Protein AF-A0AAD9BZQ6-F1 (afdb_monomer)

Nearest PDB structures (foldseek):
  7odm-assembly1_AAA-2  TM=7.009E-01  e=3.674E-05  Alopecurus myosuroides
  6tk8-assembly1_AAA-2  TM=7.086E-01  e=5.403E-05  Alopecurus myosuroides
  4zba-assembly2_C  TM=7.241E-01  e=4.895E-04  Phanerodontia chrysosporium
  3n5o-assembly1_A  TM=6.661E-01  e=2.027E-04  Coccidioides immitis
  1axd-assembly1_B  TM=6.168E-01  e=1.305E-04  Zea mays

Secondary structure (DSSP, 8-state):
------EEEEE-TTSHHHHHHHHHHHHHT--EEEEE--GGGTGGGSHHHHHH-TT--SSB-SS----------HHHHHHHHHHHHHHHHHIIIIIITTSSSSSSSS--HHHHHHHHHHHGGGGGT--SSTT-HHHHHHHHHHHHHHTTHHHHHHHHHHHHHHHHHTT-

Sequence (168 aa):
MAARQALQVHLDLLSQPCRALHILLACTRLPHTVRHVALRRGEHRTPEFTEINPMQKVPVMVLLPAQTGSPVEEQHLMGALSQLQETLDQLESMFLRRQPFLCGDDITVADLLAVCELMQPEGGGRDVLQDRPLLQRWKSRVRAAVGDAFDQAHAVLYALRDRRRAKL

Structure (mmCIF, N/CA/C/O backbone):
data_AF-A0AAD9BZQ6-F1
#
_entry.id   AF-A0AAD9BZQ6-F1
#
loop_
_atom_site.group_PDB
_atom_si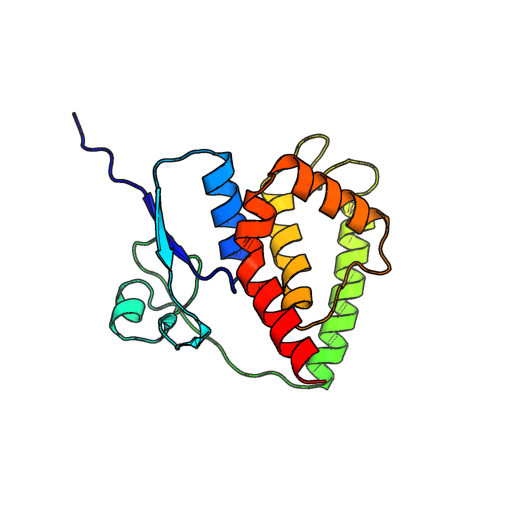te.id
_atom_site.type_symbol
_atom_site.label_atom_id
_atom_site.label_alt_id
_atom_site.label_comp_id
_atom_site.label_asym_id
_atom_site.label_entity_id
_atom_site.label_seq_id
_atom_site.pdbx_PDB_ins_code
_atom_site.Cartn_x
_atom_site.Cartn_y
_atom_site.Cartn_z
_atom_site.occupancy
_atom_site.B_iso_or_equiv
_atom_site.auth_seq_id
_atom_site.auth_comp_id
_atom_site.auth_asym_id
_atom_site.auth_atom_id
_atom_site.pdbx_PDB_model_num
ATOM 1 N N . MET A 1 1 ? -20.411 12.154 -31.536 1.00 33.56 1 MET A N 1
ATOM 2 C CA . MET A 1 1 ? -20.103 11.721 -30.153 1.00 33.56 1 MET A CA 1
ATOM 3 C C . MET A 1 1 ? -18.611 11.451 -30.071 1.00 33.56 1 MET A C 1
ATOM 5 O O . MET A 1 1 ? -18.096 10.851 -31.005 1.00 33.56 1 MET A O 1
ATOM 9 N N . ALA A 1 2 ? -17.917 11.901 -29.023 1.00 37.25 2 ALA A N 1
ATOM 10 C CA . ALA A 1 2 ? -16.506 11.556 -28.836 1.00 37.25 2 ALA A CA 1
ATOM 11 C C . ALA A 1 2 ? -16.373 10.088 -28.398 1.00 37.25 2 ALA A C 1
ATOM 13 O O . ALA A 1 2 ? -17.170 9.614 -27.585 1.00 37.25 2 ALA A O 1
ATOM 14 N N . ALA A 1 3 ? -15.377 9.372 -28.921 1.00 38.09 3 ALA A N 1
ATOM 15 C CA . ALA A 1 3 ? -15.060 8.034 -28.438 1.00 38.09 3 ALA A CA 1
ATOM 16 C C . ALA A 1 3 ? -14.536 8.127 -26.996 1.00 38.09 3 ALA A C 1
ATOM 18 O O . ALA A 1 3 ? -13.602 8.882 -26.723 1.00 38.09 3 ALA A O 1
ATOM 19 N N . ARG A 1 4 ? -15.122 7.357 -26.070 1.00 42.97 4 ARG A N 1
ATOM 20 C CA . ARG A 1 4 ? -14.578 7.204 -24.713 1.00 42.97 4 ARG A CA 1
ATOM 21 C C . ARG A 1 4 ? -13.241 6.469 -24.807 1.00 42.97 4 ARG A C 1
ATOM 23 O O . ARG A 1 4 ? -13.224 5.247 -24.930 1.00 42.97 4 ARG A O 1
ATOM 30 N N . GLN A 1 5 ? -12.137 7.209 -24.749 1.00 45.25 5 GLN A N 1
ATOM 31 C CA . GLN A 1 5 ? -10.814 6.625 -24.542 1.00 45.25 5 GLN A CA 1
ATOM 32 C C . GLN A 1 5 ? -10.817 5.894 -23.193 1.00 45.25 5 GLN A C 1
ATOM 34 O O . GLN A 1 5 ? -11.145 6.486 -22.164 1.00 45.25 5 GLN A O 1
ATOM 39 N N . ALA A 1 6 ? -10.509 4.597 -23.205 1.00 53.88 6 ALA A N 1
ATOM 40 C CA . ALA A 1 6 ? -10.381 3.812 -21.983 1.00 53.88 6 ALA A CA 1
ATOM 41 C C . ALA A 1 6 ? -9.102 4.221 -21.241 1.00 53.88 6 ALA A C 1
ATOM 43 O O . ALA A 1 6 ? -8.051 4.399 -21.858 1.00 53.88 6 ALA A O 1
ATOM 44 N N . LEU A 1 7 ? -9.180 4.354 -19.916 1.00 57.50 7 LEU A N 1
ATOM 45 C CA . LEU A 1 7 ? -8.041 4.771 -19.103 1.00 57.50 7 LEU A CA 1
ATOM 46 C C . LEU A 1 7 ? -6.970 3.670 -19.081 1.00 57.50 7 LEU A C 1
ATOM 48 O O . LEU A 1 7 ? -7.213 2.604 -18.522 1.00 57.50 7 LEU A O 1
ATOM 52 N N . GLN A 1 8 ? -5.783 3.902 -19.646 1.00 62.84 8 GLN A N 1
ATOM 53 C CA . GLN A 1 8 ? -4.679 2.941 -19.544 1.00 62.84 8 GLN A CA 1
ATOM 54 C C . GLN A 1 8 ? -3.804 3.230 -18.318 1.00 62.84 8 GLN A C 1
ATOM 56 O O . GLN A 1 8 ? -3.353 4.356 -18.114 1.00 62.84 8 GLN A O 1
ATOM 61 N N . VAL A 1 9 ? -3.526 2.195 -17.521 1.00 69.44 9 VAL A N 1
ATOM 62 C CA . VAL A 1 9 ? -2.736 2.298 -16.286 1.00 69.44 9 VAL A CA 1
ATOM 63 C C . VAL A 1 9 ? -1.575 1.312 -16.331 1.00 69.44 9 VAL A C 1
ATOM 65 O O . VAL A 1 9 ? -1.787 0.107 -16.480 1.00 69.44 9 VAL A O 1
ATOM 68 N N . HIS A 1 10 ? -0.350 1.821 -16.193 1.00 74.00 10 HIS A N 1
ATOM 69 C CA . HIS A 1 10 ? 0.864 1.007 -16.160 1.00 74.00 10 HIS A CA 1
ATOM 70 C C . HIS A 1 10 ? 1.280 0.755 -14.705 1.00 74.00 10 HIS A C 1
ATOM 72 O O . HIS A 1 10 ? 1.519 1.708 -13.955 1.00 74.00 10 HIS A O 1
ATOM 78 N N . LEU A 1 11 ? 1.343 -0.516 -14.291 1.00 75.50 11 LEU A N 1
ATOM 79 C CA . LEU A 1 11 ? 1.556 -0.884 -12.886 1.00 75.50 11 LEU A CA 1
ATOM 80 C C . LEU A 1 11 ? 2.366 -2.175 -12.677 1.00 75.50 11 LEU A C 1
ATOM 82 O O . LEU A 1 11 ? 2.384 -3.070 -13.519 1.00 75.50 11 LEU A O 1
ATOM 86 N N . ASP A 1 12 ? 2.973 -2.296 -11.497 1.00 79.31 12 ASP A N 1
ATOM 87 C CA . ASP A 1 12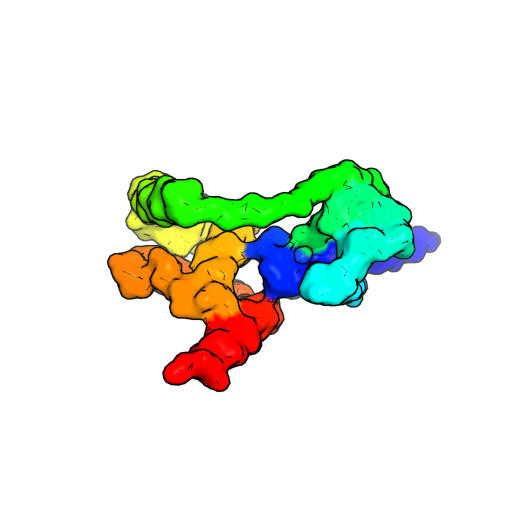 ? 3.446 -3.560 -10.922 1.00 79.31 12 ASP A CA 1
ATOM 88 C C . ASP A 1 12 ? 2.832 -3.695 -9.529 1.00 79.31 12 ASP A C 1
ATOM 90 O O . ASP A 1 12 ? 3.000 -2.804 -8.700 1.00 79.31 12 ASP A O 1
ATOM 94 N N . LEU A 1 13 ? 2.162 -4.808 -9.231 1.00 79.50 13 LEU A N 1
ATOM 95 C CA . LEU A 1 13 ? 1.601 -5.054 -7.898 1.00 79.50 13 LEU A CA 1
ATOM 96 C C . LEU A 1 13 ? 2.687 -5.229 -6.813 1.00 79.50 13 LEU A C 1
ATOM 98 O O . LEU A 1 13 ? 2.372 -5.242 -5.624 1.00 79.50 13 LEU A O 1
ATOM 102 N N . LEU A 1 14 ? 3.971 -5.291 -7.187 1.00 71.81 14 LEU A N 1
ATOM 103 C CA . LEU A 1 14 ? 5.102 -5.112 -6.273 1.00 71.81 14 LEU A CA 1
ATOM 104 C C . LEU A 1 14 ? 5.200 -3.688 -5.690 1.00 71.81 14 LEU A C 1
ATOM 106 O O . LEU A 1 14 ? 5.726 -3.536 -4.591 1.00 71.81 14 LEU A O 1
ATOM 110 N N . SER A 1 15 ? 4.715 -2.659 -6.389 1.00 69.94 15 SER A N 1
ATOM 111 C CA . SER A 1 15 ? 4.717 -1.266 -5.918 1.00 69.94 15 SER A CA 1
ATOM 112 C C . SER A 1 15 ? 3.479 -0.968 -5.067 1.00 69.94 15 SER A C 1
ATOM 114 O O . SER A 1 15 ? 2.354 -1.326 -5.416 1.00 69.94 15 SER A O 1
ATOM 116 N N . GLN A 1 16 ? 3.681 -0.293 -3.938 1.00 77.88 16 GLN A N 1
ATOM 117 C CA . GLN A 1 16 ? 2.624 0.031 -2.978 1.00 77.88 16 GLN A CA 1
ATOM 118 C C . GLN A 1 16 ? 1.536 0.950 -3.569 1.00 77.88 16 GLN A C 1
ATOM 120 O O . GLN A 1 16 ? 0.373 0.532 -3.592 1.00 77.88 16 GLN A O 1
ATOM 125 N N . PRO A 1 17 ? 1.857 2.124 -4.157 1.00 73.81 17 PRO A N 1
ATOM 126 C CA . PRO A 1 17 ? 0.849 2.953 -4.816 1.00 73.81 17 PRO A CA 1
ATOM 127 C C . PRO A 1 17 ? 0.169 2.268 -6.017 1.00 73.81 17 PRO A C 1
ATOM 129 O O . PRO A 1 17 ? -0.966 2.618 -6.340 1.00 73.81 17 PRO A O 1
ATOM 132 N N . CYS A 1 18 ? 0.783 1.256 -6.653 1.00 78.25 18 CYS A N 1
ATOM 133 C CA . CYS A 1 18 ? 0.103 0.475 -7.699 1.00 78.2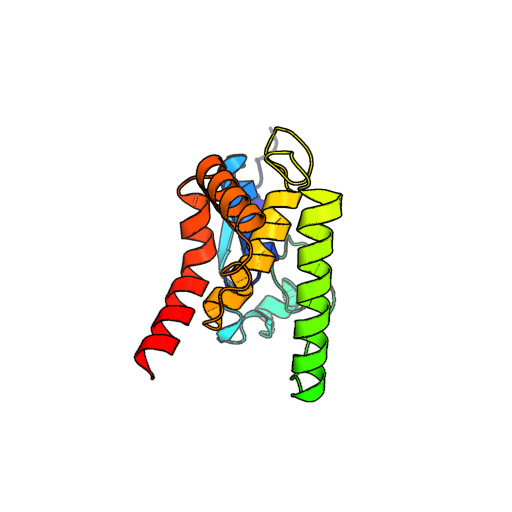5 18 CYS A CA 1
ATOM 134 C C . CYS A 1 18 ? -1.086 -0.306 -7.148 1.00 78.25 18 CYS A C 1
ATOM 136 O O . CYS A 1 18 ? -2.134 -0.352 -7.790 1.00 78.25 18 CYS A O 1
ATOM 138 N N . ARG A 1 19 ? -0.929 -0.919 -5.970 1.00 82.50 19 ARG A N 1
ATOM 139 C CA . ARG A 1 19 ? -1.997 -1.684 -5.321 1.00 82.50 19 ARG A CA 1
ATOM 140 C C . ARG A 1 19 ? -3.133 -0.773 -4.870 1.00 82.50 19 ARG A C 1
ATOM 142 O O . ARG A 1 19 ? -4.286 -1.083 -5.151 1.00 82.50 19 ARG A O 1
ATOM 149 N N . ALA A 1 20 ? -2.811 0.382 -4.286 1.00 79.25 20 ALA A N 1
ATOM 150 C CA . ALA A 1 20 ? -3.812 1.367 -3.875 1.00 79.25 20 ALA A CA 1
ATOM 151 C C . ALA A 1 20 ? -4.645 1.863 -5.071 1.00 79.25 20 ALA A C 1
ATOM 153 O O . ALA A 1 20 ? -5.874 1.887 -5.005 1.00 79.25 20 ALA A O 1
ATOM 154 N N . LEU A 1 21 ? -3.986 2.178 -6.195 1.00 77.19 21 LEU A N 1
ATOM 155 C CA . LEU A 1 21 ? -4.656 2.580 -7.433 1.00 77.19 21 LEU A CA 1
ATOM 156 C C . LEU A 1 21 ? -5.478 1.436 -8.053 1.00 77.19 21 LEU A C 1
ATOM 158 O O . LEU A 1 21 ? -6.592 1.672 -8.513 1.00 77.19 21 LEU A O 1
ATOM 162 N N . HIS A 1 22 ? -4.973 0.200 -8.042 1.00 81.75 22 HIS A N 1
ATOM 163 C CA . HIS A 1 22 ? -5.695 -0.961 -8.569 1.00 81.75 22 HIS A CA 1
ATOM 164 C C . HIS A 1 22 ? -6.984 -1.249 -7.780 1.00 81.75 22 HIS A C 1
ATOM 166 O O . HIS A 1 22 ? -8.039 -1.426 -8.389 1.00 81.75 22 HIS A O 1
ATOM 172 N N . ILE A 1 23 ? -6.927 -1.204 -6.443 1.00 78.25 23 ILE A N 1
ATOM 173 C CA . ILE A 1 23 ? -8.110 -1.350 -5.579 1.00 78.25 23 ILE A CA 1
ATOM 174 C C . ILE A 1 23 ? -9.105 -0.207 -5.835 1.00 78.25 23 ILE A C 1
ATOM 176 O O . ILE A 1 23 ? -10.293 -0.461 -6.028 1.00 78.25 23 ILE A O 1
ATOM 180 N N . LEU A 1 24 ? -8.634 1.044 -5.914 1.00 76.75 24 LEU A N 1
ATOM 181 C CA . LEU A 1 24 ? -9.489 2.203 -6.199 1.00 76.75 24 LEU A CA 1
ATOM 182 C C . LEU A 1 24 ? -10.227 2.064 -7.544 1.00 76.75 24 LEU A C 1
ATOM 184 O O . LEU A 1 24 ? -11.426 2.332 -7.623 1.00 76.75 24 LEU A O 1
ATOM 188 N N . LEU A 1 25 ? -9.537 1.617 -8.596 1.00 75.94 25 LEU A N 1
ATOM 189 C CA . LEU A 1 25 ? -10.119 1.417 -9.928 1.00 75.94 25 LEU A CA 1
ATOM 190 C C . LEU A 1 25 ? -11.116 0.247 -9.971 1.00 75.94 25 LEU A C 1
ATOM 192 O O . LEU A 1 25 ? -12.135 0.346 -10.657 1.00 75.94 25 LEU A O 1
ATOM 196 N N . ALA A 1 26 ? -10.869 -0.824 -9.210 1.00 80.31 26 ALA A N 1
ATOM 197 C CA . ALA A 1 26 ? -11.814 -1.928 -9.051 1.00 80.31 26 ALA A CA 1
ATOM 198 C C . ALA A 1 26 ? -13.102 -1.472 -8.339 1.00 80.31 26 ALA A C 1
ATOM 200 O O . ALA A 1 26 ? -14.202 -1.681 -8.855 1.00 80.31 26 ALA A O 1
ATOM 201 N N . CYS A 1 27 ? -12.977 -0.776 -7.202 1.00 76.19 27 CYS A N 1
ATOM 202 C CA . CYS A 1 27 ? -14.120 -0.285 -6.427 1.00 76.19 27 CYS A CA 1
ATOM 203 C C . CYS A 1 27 ? -14.953 0.762 -7.189 1.00 76.19 27 CYS A C 1
ATOM 205 O O . CYS A 1 27 ? -16.182 0.723 -7.146 1.00 76.19 27 CYS A O 1
ATOM 207 N N . THR A 1 28 ? -14.305 1.675 -7.921 1.00 67.50 28 THR A N 1
ATOM 208 C CA . THR A 1 28 ? -14.989 2.742 -8.683 1.00 67.50 28 THR A CA 1
ATOM 209 C C . THR A 1 28 ? -15.592 2.280 -10.015 1.00 67.50 28 THR A C 1
ATOM 211 O O . THR A 1 28 ? -16.352 3.033 -10.623 1.00 67.50 28 THR A O 1
ATOM 214 N N . ARG A 1 29 ? -15.289 1.054 -10.474 1.00 67.00 29 ARG A N 1
ATOM 215 C CA . ARG A 1 29 ? -15.794 0.454 -11.730 1.00 67.00 29 ARG A CA 1
ATOM 216 C C . ARG A 1 29 ? -15.540 1.306 -12.986 1.00 67.00 29 ARG A C 1
ATOM 218 O O . ARG A 1 29 ? -16.263 1.191 -13.978 1.00 67.00 29 ARG A O 1
ATOM 225 N N . LEU A 1 30 ? -14.519 2.164 -12.961 1.00 61.97 30 LEU A N 1
ATOM 226 C CA . LEU A 1 30 ? -14.150 3.008 -14.098 1.00 61.97 30 LEU A CA 1
ATOM 227 C C . LEU A 1 30 ? -13.648 2.136 -15.267 1.00 61.97 30 LEU A C 1
ATOM 229 O O . LEU A 1 30 ? -12.810 1.262 -15.033 1.00 61.97 30 LEU A O 1
ATOM 233 N N . PRO A 1 31 ? -14.091 2.357 -16.522 1.00 58.56 31 PRO A N 1
ATOM 234 C CA . PRO A 1 31 ? -13.571 1.627 -17.680 1.00 58.56 31 PRO A CA 1
ATOM 235 C C . PRO A 1 31 ? -12.077 1.906 -17.908 1.00 58.56 31 PRO A C 1
ATOM 237 O O . PRO A 1 31 ? -11.691 2.976 -18.388 1.00 58.56 31 PRO A O 1
ATOM 240 N N . HIS A 1 32 ? -11.233 0.935 -17.560 1.00 66.38 32 HIS A N 1
ATOM 241 C CA . HIS A 1 32 ? -9.779 1.051 -17.602 1.00 66.38 32 HIS A CA 1
ATOM 242 C C . HIS A 1 32 ? -9.118 -0.229 -18.136 1.00 66.38 32 HIS A C 1
ATOM 244 O O . HIS A 1 32 ? -9.708 -1.306 -18.123 1.00 66.38 32 HIS A O 1
ATOM 250 N N . THR A 1 33 ? -7.885 -0.103 -18.624 1.00 69.00 33 THR A N 1
ATOM 251 C CA . THR A 1 33 ? -7.042 -1.203 -19.110 1.00 69.00 33 THR A CA 1
ATOM 252 C C . THR A 1 33 ? -5.733 -1.215 -18.330 1.00 69.00 33 THR A C 1
ATOM 254 O O . THR A 1 33 ? -4.979 -0.240 -18.350 1.00 69.00 33 THR A O 1
ATOM 257 N N . VAL A 1 34 ? -5.443 -2.323 -17.652 1.00 73.31 34 VAL A N 1
ATOM 258 C CA . VAL A 1 34 ? -4.188 -2.511 -16.914 1.00 73.31 34 VAL A CA 1
ATOM 259 C C . VAL A 1 34 ? -3.107 -3.048 -17.854 1.00 73.31 34 VAL A C 1
ATOM 261 O O . VAL A 1 34 ? -3.312 -4.059 -18.523 1.00 73.31 34 VAL A O 1
ATOM 264 N N . ARG A 1 35 ? -1.933 -2.409 -17.872 1.00 76.69 35 ARG A N 1
ATOM 265 C CA . ARG A 1 35 ? -0.710 -2.960 -18.473 1.00 76.69 35 ARG A CA 1
ATOM 266 C C . ARG A 1 35 ? 0.311 -3.224 -17.372 1.00 76.69 35 ARG A C 1
ATOM 268 O O . ARG A 1 35 ? 0.779 -2.300 -16.709 1.00 76.69 35 ARG A O 1
ATOM 275 N N . HIS A 1 36 ? 0.652 -4.493 -17.179 1.00 80.00 36 HIS A N 1
ATOM 276 C CA . HIS A 1 36 ? 1.682 -4.880 -16.221 1.00 80.00 36 HIS A CA 1
ATOM 277 C C . HIS A 1 36 ? 3.081 -4.521 -16.735 1.00 80.00 36 HIS A C 1
ATOM 279 O O . HIS A 1 36 ? 3.353 -4.646 -17.929 1.00 80.00 36 HIS A O 1
ATOM 285 N N . VAL A 1 37 ? 3.947 -4.077 -15.823 1.00 71.88 37 VAL A N 1
ATOM 286 C CA . VAL A 1 37 ? 5.337 -3.675 -16.088 1.00 71.88 37 VAL A CA 1
ATOM 287 C C . VAL A 1 37 ? 6.213 -4.294 -15.005 1.00 71.88 37 VAL A C 1
ATOM 289 O O . VAL A 1 37 ? 6.269 -3.780 -13.894 1.00 71.88 37 VAL A O 1
ATOM 292 N N . ALA A 1 38 ? 6.870 -5.419 -15.275 1.00 80.69 38 ALA A N 1
ATOM 293 C CA . ALA A 1 38 ? 7.570 -6.176 -14.241 1.00 80.69 38 ALA A CA 1
ATOM 294 C C . ALA A 1 38 ? 8.848 -5.454 -13.778 1.00 80.69 38 ALA A C 1
ATOM 296 O O . ALA A 1 38 ? 9.918 -5.569 -14.390 1.00 80.69 38 ALA A O 1
ATOM 297 N N . LEU A 1 39 ? 8.774 -4.778 -12.626 1.00 71.50 39 LEU A N 1
ATOM 298 C CA . LEU A 1 39 ? 9.902 -4.096 -11.988 1.00 71.50 39 LEU A CA 1
ATOM 299 C C . LEU A 1 39 ? 11.097 -5.041 -11.826 1.00 71.50 39 LEU A C 1
ATOM 301 O O . LEU A 1 39 ? 12.233 -4.676 -12.116 1.00 71.50 39 LEU A O 1
ATOM 305 N N . ARG A 1 40 ? 10.823 -6.294 -11.445 1.00 73.00 40 ARG A N 1
ATOM 306 C CA . ARG A 1 40 ? 11.826 -7.353 -11.238 1.00 73.00 40 ARG A CA 1
ATOM 307 C C . ARG A 1 40 ? 12.602 -7.759 -12.489 1.00 73.00 40 ARG A C 1
ATOM 309 O O . ARG A 1 40 ? 13.707 -8.265 -12.341 1.00 73.00 40 ARG A O 1
ATOM 316 N N . ARG A 1 41 ? 12.046 -7.561 -13.689 1.00 74.69 41 ARG A N 1
ATOM 317 C CA . ARG A 1 41 ? 12.741 -7.817 -14.965 1.00 74.69 41 ARG A CA 1
ATOM 318 C C . ARG A 1 41 ? 13.454 -6.576 -15.505 1.00 74.69 41 ARG A C 1
ATOM 320 O O . ARG A 1 41 ? 13.994 -6.618 -16.600 1.00 74.69 41 ARG A O 1
ATOM 327 N N . GLY A 1 42 ? 13.438 -5.467 -14.7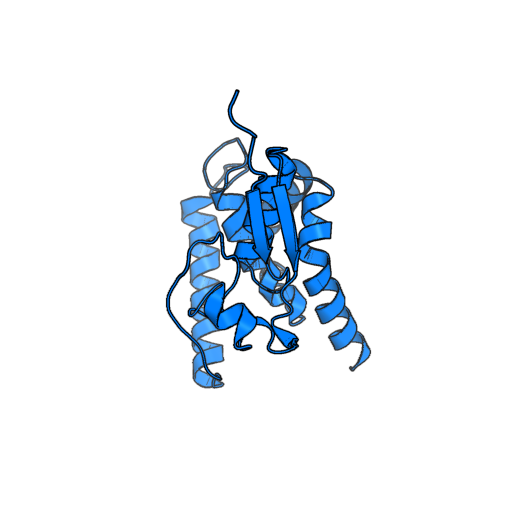60 1.00 71.19 42 GLY A N 1
ATOM 328 C CA . GLY A 1 42 ? 13.959 -4.196 -15.246 1.00 71.19 42 GLY A CA 1
ATOM 329 C C . GLY A 1 42 ? 13.113 -3.587 -16.364 1.00 71.19 42 GLY A C 1
ATOM 330 O O . GLY A 1 42 ? 13.597 -2.676 -17.018 1.00 71.19 42 GLY A O 1
ATOM 331 N N . GLU A 1 43 ? 11.862 -4.028 -16.576 1.00 77.69 43 GLU A N 1
ATOM 332 C CA . GLU A 1 43 ? 11.007 -3.502 -17.659 1.00 77.69 43 GLU A CA 1
ATOM 333 C C . GLU A 1 43 ? 10.837 -1.989 -17.553 1.00 77.69 43 GLU A C 1
ATOM 335 O O . GLU A 1 43 ? 10.927 -1.291 -18.554 1.00 77.69 43 GLU A O 1
ATOM 340 N N . HIS A 1 44 ? 10.738 -1.472 -16.327 1.00 70.62 44 HIS A N 1
ATOM 341 C CA . HIS A 1 44 ? 10.740 -0.041 -16.040 1.00 70.62 44 HIS A CA 1
ATOM 342 C C . HIS A 1 44 ? 11.981 0.725 -16.531 1.00 70.62 44 HIS A C 1
ATOM 344 O O . HIS A 1 44 ? 11.918 1.940 -16.633 1.00 70.62 44 HIS A O 1
ATOM 350 N N . ARG A 1 45 ? 13.101 0.050 -16.809 1.00 73.56 45 ARG A N 1
ATOM 351 C CA . ARG A 1 45 ? 14.373 0.646 -17.258 1.00 73.56 45 ARG A CA 1
ATOM 352 C C . ARG A 1 45 ? 14.666 0.425 -18.741 1.00 73.56 45 ARG A C 1
ATOM 354 O O . ARG A 1 45 ? 15.717 0.842 -19.217 1.00 73.56 45 ARG A O 1
ATOM 361 N N . THR A 1 46 ? 13.773 -0.259 -19.453 1.00 79.69 46 THR A N 1
ATOM 362 C CA . THR A 1 46 ? 13.883 -0.454 -20.906 1.00 79.69 46 THR A CA 1
ATOM 363 C C . THR A 1 46 ? 13.749 0.884 -21.638 1.00 79.69 46 THR A C 1
ATOM 365 O O . THR A 1 46 ? 13.092 1.782 -21.103 1.00 79.69 46 THR A O 1
ATOM 368 N N . PRO A 1 47 ? 14.324 1.059 -22.842 1.00 73.88 47 PRO A N 1
ATOM 369 C CA . PRO A 1 47 ? 14.050 2.227 -23.679 1.00 73.88 47 PRO A CA 1
ATOM 370 C C . PRO A 1 47 ? 12.545 2.446 -23.891 1.00 73.88 47 PRO A C 1
ATOM 372 O O . PRO A 1 47 ? 12.045 3.543 -23.667 1.00 73.88 47 PRO A O 1
ATOM 375 N N . GLU A 1 48 ? 11.803 1.377 -24.180 1.00 73.00 48 GLU A N 1
ATOM 376 C CA . GLU A 1 48 ? 10.366 1.387 -24.460 1.00 73.00 48 GLU A CA 1
ATOM 377 C C . GLU A 1 48 ? 9.529 1.842 -23.254 1.00 73.00 48 GLU A C 1
ATOM 379 O O . GLU A 1 48 ? 8.514 2.520 -23.420 1.00 73.00 48 GLU A O 1
ATOM 384 N N . PHE A 1 49 ? 9.939 1.513 -22.021 1.00 64.88 49 PHE A N 1
ATOM 385 C CA . PHE A 1 49 ? 9.318 2.104 -20.832 1.00 64.88 49 PHE A CA 1
ATOM 386 C C . PHE A 1 49 ? 9.932 3.446 -20.433 1.00 64.88 49 PHE A C 1
ATOM 388 O O . PHE A 1 49 ? 9.265 4.216 -19.759 1.00 64.88 49 PHE A O 1
ATOM 395 N N . THR A 1 50 ? 11.153 3.772 -20.852 1.00 65.38 50 THR A N 1
ATOM 396 C CA . THR A 1 50 ? 11.747 5.103 -20.639 1.00 65.38 50 THR A CA 1
ATOM 397 C C . THR A 1 50 ? 11.074 6.148 -21.535 1.00 65.38 50 THR A C 1
ATOM 399 O O . THR A 1 50 ? 11.007 7.305 -21.147 1.00 65.38 50 THR A O 1
ATOM 402 N N . GLU A 1 51 ? 10.476 5.756 -22.664 1.00 65.38 51 GLU A N 1
ATOM 403 C CA . GLU A 1 51 ? 9.519 6.590 -23.404 1.00 65.38 51 GLU A CA 1
ATOM 404 C C . GLU A 1 51 ? 8.213 6.776 -22.617 1.00 65.38 51 GLU A C 1
ATOM 406 O O . GLU A 1 51 ? 7.837 7.900 -22.297 1.00 65.38 51 GLU A O 1
ATOM 411 N N . ILE A 1 52 ? 7.538 5.677 -22.249 1.00 62.75 52 ILE A N 1
ATOM 412 C CA . ILE A 1 52 ? 6.271 5.688 -21.482 1.00 62.75 52 ILE A CA 1
ATOM 413 C C . ILE A 1 52 ? 6.427 6.435 -20.148 1.00 62.75 52 ILE A C 1
ATOM 415 O O . ILE A 1 52 ? 5.498 7.087 -19.667 1.00 62.75 52 ILE A O 1
ATOM 419 N N . ASN A 1 53 ? 7.594 6.309 -19.526 1.00 62.59 53 ASN A N 1
ATOM 420 C CA . ASN A 1 53 ? 7.941 6.942 -18.277 1.00 62.59 53 ASN A CA 1
ATOM 421 C C . ASN A 1 53 ? 9.468 7.030 -18.055 1.00 62.59 53 ASN A C 1
ATOM 423 O O . ASN A 1 53 ? 10.046 6.109 -17.463 1.00 62.59 53 ASN A O 1
ATOM 427 N N . PRO A 1 54 ? 10.111 8.173 -18.371 1.00 67.81 54 PRO A N 1
ATOM 428 C CA . PRO A 1 54 ? 11.515 8.400 -18.027 1.00 67.81 54 PRO A CA 1
ATOM 429 C C . PRO A 1 54 ? 11.816 8.274 -16.523 1.00 67.81 54 PRO A C 1
ATOM 431 O O . PRO A 1 54 ? 12.955 8.000 -16.146 1.00 67.81 54 PRO A O 1
ATOM 434 N N . MET A 1 55 ? 10.796 8.362 -15.651 1.00 65.31 55 MET A N 1
ATOM 435 C CA . MET A 1 55 ? 10.927 8.109 -14.210 1.00 65.31 55 MET A CA 1
ATOM 436 C C . MET A 1 55 ? 11.298 6.688 -13.849 1.00 65.31 55 MET A C 1
ATOM 438 O O . MET A 1 55 ? 11.778 6.472 -12.733 1.00 65.31 55 MET A O 1
ATOM 442 N N . GLN A 1 56 ? 11.063 5.737 -14.755 1.00 66.12 56 GLN A N 1
ATOM 443 C CA . GLN A 1 56 ? 11.308 4.320 -14.525 1.00 66.12 56 GLN A CA 1
ATOM 444 C C . GLN A 1 56 ? 10.610 3.841 -13.230 1.00 66.12 56 GLN A C 1
ATOM 446 O O . GLN A 1 56 ? 11.149 3.061 -12.448 1.00 66.12 56 GLN A O 1
ATOM 451 N N . LYS A 1 57 ? 9.402 4.354 -12.952 1.00 62.41 57 LYS A N 1
ATOM 452 C CA . LYS A 1 57 ? 8.620 4.066 -11.733 1.00 62.41 57 LYS A CA 1
ATOM 453 C C . LYS A 1 57 ? 7.172 3.707 -12.071 1.00 62.41 57 LYS A C 1
ATOM 455 O O . LYS A 1 57 ? 6.687 3.971 -13.167 1.00 62.41 57 LYS A O 1
ATOM 460 N N . VAL A 1 58 ? 6.489 3.075 -11.121 1.00 55.16 58 VAL A N 1
ATOM 461 C CA . VAL A 1 58 ? 5.075 2.688 -11.224 1.00 55.16 58 VAL A CA 1
ATOM 462 C C . VAL A 1 58 ? 4.378 2.895 -9.866 1.00 55.16 58 VAL A C 1
ATOM 464 O O . VAL A 1 58 ? 5.033 2.714 -8.834 1.00 55.16 58 VAL A O 1
ATOM 467 N N . PRO A 1 59 ? 3.078 3.242 -9.825 1.00 48.91 59 PRO A N 1
ATOM 468 C CA . PRO A 1 59 ? 2.163 3.332 -10.956 1.00 48.91 59 PRO A CA 1
ATOM 469 C C . PRO A 1 59 ? 2.467 4.568 -11.784 1.00 48.91 59 PRO A C 1
ATOM 471 O O . PRO A 1 59 ? 2.991 5.558 -11.275 1.00 48.91 59 PRO A O 1
ATOM 474 N N . VAL A 1 60 ? 2.134 4.507 -13.064 1.00 48.25 60 VAL A N 1
ATOM 475 C CA . VAL A 1 60 ? 2.161 5.692 -13.908 1.00 48.25 60 VAL A CA 1
ATOM 476 C C . VAL A 1 60 ? 0.911 5.736 -14.777 1.00 48.25 60 VAL A C 1
ATOM 478 O O . VAL A 1 60 ? 0.531 4.768 -15.443 1.00 48.25 60 VAL A O 1
ATOM 481 N N . MET A 1 61 ? 0.252 6.887 -14.708 1.00 44.31 61 MET A N 1
ATOM 482 C CA . MET A 1 61 ? -0.873 7.276 -15.539 1.00 44.31 61 MET A CA 1
ATOM 483 C C . MET A 1 61 ? -0.307 8.327 -16.496 1.00 44.31 61 MET A C 1
ATOM 485 O O . MET A 1 61 ? 0.125 9.389 -16.059 1.00 44.31 61 MET A O 1
ATOM 489 N N . VAL A 1 62 ? -0.168 7.939 -17.762 1.00 41.75 62 VAL A N 1
ATOM 490 C CA . VAL A 1 62 ? 0.734 8.553 -18.756 1.00 41.75 62 VAL A CA 1
ATOM 491 C C . VAL A 1 62 ? -0.087 9.472 -19.667 1.00 41.75 62 VAL A C 1
ATOM 493 O O . VAL A 1 62 ? -1.224 9.126 -19.980 1.00 41.75 62 VAL A O 1
ATOM 496 N N . LEU A 1 63 ? 0.334 10.672 -20.086 1.00 33.88 63 LEU A N 1
ATOM 497 C CA . LEU A 1 63 ? 1.629 11.149 -20.626 1.00 33.88 63 LEU A CA 1
ATOM 498 C C . LEU A 1 63 ? 2.782 11.416 -19.602 1.00 33.88 63 LEU A C 1
ATOM 500 O O . LEU A 1 63 ? 2.630 11.181 -18.410 1.00 33.88 63 LEU A O 1
ATOM 504 N N . LEU A 1 64 ? 3.982 11.781 -20.089 1.00 28.00 64 LEU A N 1
ATOM 505 C CA . LEU A 1 64 ? 5.287 11.214 -19.649 1.00 28.00 64 LEU A CA 1
ATOM 506 C C . LEU A 1 64 ? 6.052 11.965 -18.473 1.00 28.00 64 LEU A C 1
ATOM 508 O O . LEU A 1 64 ? 6.000 13.193 -18.453 1.00 28.00 64 LEU A O 1
ATOM 512 N N . PRO A 1 65 ? 6.788 11.295 -17.525 1.00 34.59 65 PRO A N 1
ATOM 513 C CA . PRO A 1 65 ? 7.418 11.835 -16.258 1.00 34.59 65 PRO A CA 1
ATOM 514 C C . PRO A 1 65 ? 8.991 11.667 -16.029 1.00 34.59 65 PRO A C 1
ATOM 516 O O . PRO A 1 65 ? 9.711 11.533 -17.004 1.00 34.59 65 PRO A O 1
ATOM 519 N N . ALA A 1 66 ? 9.560 11.735 -14.778 1.00 39.31 66 ALA A N 1
ATOM 520 C CA . ALA A 1 66 ? 10.983 12.106 -14.390 1.00 39.31 66 ALA A CA 1
ATOM 521 C C . ALA A 1 66 ? 12.156 11.061 -14.103 1.00 39.31 66 ALA A C 1
ATOM 523 O O . ALA A 1 66 ? 12.768 10.671 -15.082 1.00 39.31 66 ALA A O 1
ATOM 524 N N . GLN A 1 67 ? 12.598 10.670 -12.854 1.00 40.81 67 GLN A N 1
ATOM 525 C C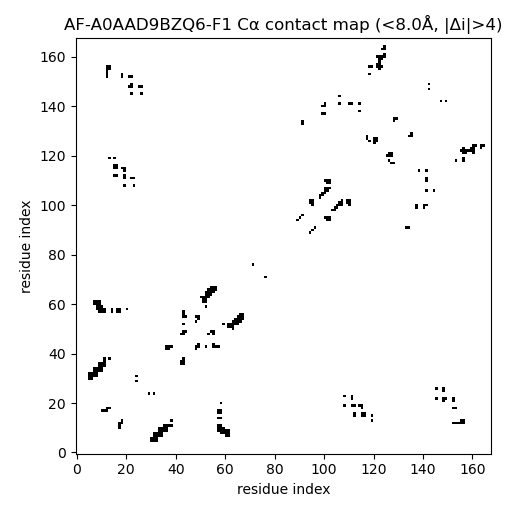A . GLN A 1 67 ? 13.737 9.685 -12.516 1.00 40.81 67 GLN A CA 1
ATOM 526 C C . GLN A 1 67 ? 13.755 9.064 -11.044 1.00 40.81 67 GLN A C 1
ATOM 528 O O . GLN A 1 67 ? 12.861 9.402 -10.264 1.00 40.81 67 GLN A O 1
ATOM 533 N N . THR A 1 68 ? 14.736 8.300 -10.452 1.00 44.28 68 THR A N 1
ATOM 534 C CA . THR A 1 68 ? 15.379 6.921 -10.611 1.00 44.28 68 THR A CA 1
ATOM 535 C C . THR A 1 68 ? 15.696 6.238 -9.200 1.00 44.28 68 THR A C 1
ATOM 537 O O . THR A 1 68 ? 14.965 6.588 -8.266 1.00 44.28 68 THR A O 1
ATOM 540 N N . GLY A 1 69 ? 16.651 5.268 -8.969 1.00 39.66 69 GLY A N 1
ATOM 541 C CA . GLY A 1 69 ? 16.954 4.627 -7.620 1.00 39.66 69 GLY A CA 1
ATOM 542 C C . GLY A 1 69 ? 18.120 3.567 -7.406 1.00 39.66 69 GLY A C 1
ATOM 543 O O . GLY A 1 69 ? 18.620 3.007 -8.383 1.00 39.66 69 GLY A O 1
ATOM 544 N N . SER A 1 70 ? 18.491 3.253 -6.125 1.00 35.72 70 SER A N 1
ATOM 545 C CA . SER A 1 70 ? 19.799 2.685 -5.599 1.00 35.72 70 SER A CA 1
ATOM 546 C C . SER A 1 70 ? 19.717 1.671 -4.386 1.00 35.72 70 SER A C 1
ATOM 548 O O . SER A 1 70 ? 18.605 1.451 -3.907 1.00 35.72 70 SER A O 1
ATOM 550 N N . P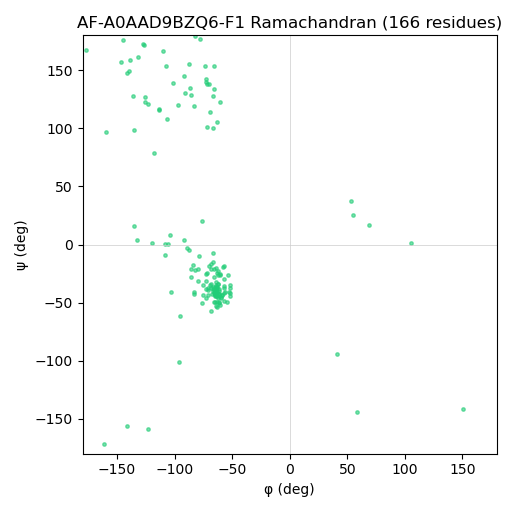RO A 1 71 ? 20.822 1.028 -3.880 1.00 41.62 71 PRO A N 1
ATOM 551 C CA . PRO A 1 71 ? 20.831 0.076 -2.722 1.00 41.62 71 PRO A CA 1
ATOM 552 C C . PRO A 1 71 ? 20.865 0.706 -1.295 1.00 41.62 71 PRO A C 1
ATOM 554 O O . PRO A 1 71 ? 20.852 1.925 -1.169 1.00 41.62 71 PRO A O 1
ATOM 557 N N . VAL A 1 72 ? 20.870 -0.123 -0.222 1.00 46.81 72 VAL A N 1
ATOM 558 C CA . VAL A 1 72 ? 20.600 0.254 1.200 1.00 46.81 72 VAL A CA 1
ATOM 559 C C . VAL A 1 72 ? 21.541 -0.448 2.212 1.00 46.81 72 VAL A C 1
ATOM 561 O O . VAL A 1 72 ? 21.941 -1.586 1.980 1.00 46.81 72 VAL A O 1
ATOM 564 N N . GLU A 1 73 ? 21.841 0.203 3.349 1.00 47.06 73 GLU A N 1
ATOM 565 C CA . GLU A 1 73 ? 22.766 -0.242 4.419 1.00 47.06 73 GLU A CA 1
ATOM 566 C C . GLU A 1 73 ? 22.072 -0.640 5.748 1.00 47.06 73 GLU A C 1
ATOM 568 O O . GLU A 1 73 ? 20.910 -0.309 5.988 1.00 47.06 73 GLU A O 1
ATOM 573 N N . GLU A 1 74 ? 22.794 -1.310 6.658 1.00 48.41 74 GLU A N 1
ATOM 574 C CA . GLU A 1 74 ? 22.238 -1.901 7.892 1.00 48.41 74 GLU A CA 1
ATOM 575 C C . GLU A 1 74 ? 21.912 -0.894 9.014 1.00 48.41 74 GLU A C 1
ATOM 577 O O . GLU A 1 74 ? 20.827 -0.958 9.595 1.00 48.41 74 GLU A O 1
ATOM 582 N N . GLN A 1 75 ? 22.783 0.082 9.297 1.00 54.88 75 GLN A N 1
ATOM 583 C CA . GLN A 1 75 ? 22.476 1.128 10.289 1.00 54.88 75 GLN A CA 1
ATOM 584 C C . GLN A 1 75 ? 21.270 1.975 9.841 1.00 54.88 75 GLN A C 1
ATOM 586 O O . GLN A 1 75 ? 20.391 2.299 10.643 1.00 54.88 75 GLN A O 1
ATOM 591 N N . HIS A 1 76 ? 21.179 2.243 8.535 1.00 59.59 76 HIS A N 1
ATOM 592 C CA . HIS A 1 76 ? 20.023 2.873 7.903 1.00 59.59 76 HIS A CA 1
ATOM 593 C C . HIS A 1 76 ? 18.749 2.011 8.013 1.00 59.59 76 HIS A C 1
ATOM 595 O O . HIS A 1 76 ? 17.671 2.556 8.253 1.00 59.59 76 HIS A O 1
ATOM 601 N N . LEU A 1 77 ? 18.849 0.677 7.925 1.00 57.94 77 LEU A N 1
ATOM 602 C CA . LEU A 1 77 ? 17.720 -0.233 8.159 1.00 57.94 77 LEU A CA 1
ATOM 603 C C . LEU A 1 77 ? 17.216 -0.181 9.612 1.00 57.94 77 LEU A C 1
ATOM 605 O O . LEU A 1 77 ? 16.004 -0.156 9.821 1.00 57.94 77 LEU A O 1
ATOM 609 N N . MET A 1 78 ? 18.104 -0.143 10.611 1.00 58.88 78 MET A N 1
ATOM 610 C CA . MET A 1 78 ? 17.691 -0.035 12.020 1.00 58.88 78 MET A CA 1
ATOM 611 C C . MET A 1 78 ? 16.992 1.300 12.310 1.00 58.88 78 MET A C 1
ATOM 613 O O . MET A 1 78 ? 15.914 1.305 12.907 1.00 58.88 78 MET A O 1
ATOM 617 N N . GLY A 1 79 ? 17.537 2.416 11.812 1.00 56.44 79 GLY A N 1
ATOM 618 C CA . GLY A 1 79 ? 16.881 3.726 11.905 1.00 56.44 79 GLY A CA 1
ATOM 619 C C . GLY A 1 79 ? 15.503 3.744 11.231 1.00 56.44 79 GLY A C 1
ATOM 620 O O . GLY A 1 79 ? 14.529 4.208 11.822 1.00 56.44 79 GLY A O 1
ATOM 621 N N . ALA A 1 80 ? 15.383 3.153 10.037 1.00 58.97 80 ALA A N 1
ATOM 622 C CA . ALA A 1 80 ? 14.111 3.047 9.323 1.00 58.97 80 ALA A CA 1
ATOM 623 C C . ALA A 1 80 ? 13.064 2.187 10.060 1.00 58.97 80 ALA A C 1
ATOM 625 O O . ALA A 1 80 ? 11.873 2.484 9.977 1.00 58.97 80 ALA A O 1
ATOM 626 N N . LEU A 1 81 ? 13.476 1.149 10.800 1.00 65.12 81 LEU A N 1
ATOM 627 C CA . LEU A 1 81 ? 12.558 0.355 11.626 1.00 65.12 81 LEU A CA 1
ATOM 628 C C . LEU A 1 81 ? 12.062 1.125 12.860 1.00 65.12 81 LEU A C 1
ATOM 630 O O . LEU A 1 81 ? 10.871 1.040 13.155 1.00 65.12 81 LEU A O 1
ATOM 634 N N . SER A 1 82 ? 12.919 1.912 13.527 1.00 67.88 82 SER A N 1
ATOM 635 C CA . SER A 1 82 ? 12.491 2.812 14.616 1.00 67.88 82 SER A CA 1
ATOM 636 C C . SER A 1 82 ? 11.494 3.851 14.100 1.00 67.88 82 SER A C 1
ATOM 638 O O . SER A 1 82 ? 10.386 3.974 14.621 1.00 67.88 82 SER A O 1
ATOM 640 N N . GLN A 1 83 ? 11.827 4.518 12.989 1.00 67.56 83 GLN A N 1
ATOM 641 C CA . GLN A 1 83 ? 10.953 5.531 12.404 1.00 67.56 83 GLN A CA 1
ATOM 642 C C . GLN A 1 83 ? 9.605 4.945 11.950 1.00 67.56 83 GLN A C 1
ATOM 644 O O . GLN A 1 83 ? 8.574 5.609 12.065 1.00 67.56 83 GLN A O 1
ATOM 649 N N . LEU A 1 84 ? 9.585 3.693 11.473 1.00 68.81 84 LEU A N 1
ATOM 650 C CA . LEU A 1 84 ? 8.353 2.971 11.151 1.00 68.81 84 LEU A CA 1
ATOM 651 C C . LEU A 1 84 ? 7.514 2.659 12.400 1.00 68.81 84 LEU A C 1
ATOM 653 O O . LEU A 1 84 ? 6.293 2.770 12.330 1.00 68.81 84 LEU A O 1
ATOM 657 N N . GLN A 1 85 ? 8.127 2.304 13.535 1.00 74.12 85 GLN A N 1
ATOM 658 C CA . GLN A 1 85 ? 7.396 2.110 14.795 1.00 74.12 85 GLN A CA 1
ATOM 659 C C . GLN A 1 85 ? 6.714 3.413 15.233 1.00 74.12 85 GLN A C 1
ATOM 661 O O . GLN A 1 85 ? 5.496 3.413 15.402 1.00 74.12 85 GLN A O 1
ATOM 666 N N . GLU A 1 86 ? 7.450 4.527 15.264 1.00 73.81 86 GLU A N 1
ATOM 667 C CA . GLU A 1 86 ? 6.902 5.863 15.549 1.00 73.81 86 GLU A CA 1
ATOM 668 C C . GLU A 1 86 ? 5.777 6.256 14.571 1.00 73.81 86 GLU A C 1
ATOM 670 O O . GLU A 1 86 ? 4.742 6.783 14.978 1.00 73.81 86 GLU A O 1
ATOM 675 N N . THR A 1 87 ? 5.939 5.955 13.276 1.00 74.62 87 THR A N 1
ATOM 676 C CA . THR A 1 87 ? 4.918 6.218 12.243 1.00 74.62 87 THR A CA 1
ATOM 677 C C . THR A 1 87 ? 3.642 5.408 12.490 1.00 74.62 87 THR A C 1
ATOM 679 O O . THR A 1 87 ? 2.537 5.911 12.291 1.00 74.62 87 THR A O 1
ATOM 682 N N . LEU A 1 88 ? 3.767 4.159 12.949 1.00 80.62 88 LEU A N 1
ATOM 683 C CA . LEU A 1 88 ? 2.630 3.307 13.304 1.00 80.62 88 LEU A CA 1
ATOM 684 C C . LEU A 1 88 ? 1.933 3.789 14.585 1.00 80.62 88 LEU A C 1
ATOM 686 O O . LEU A 1 88 ? 0.704 3.768 14.642 1.00 80.62 88 LEU A O 1
ATOM 690 N N . ASP A 1 89 ? 2.686 4.271 15.578 1.00 83.44 89 ASP A N 1
ATOM 691 C CA . ASP A 1 89 ? 2.128 4.895 16.785 1.00 83.44 89 ASP A CA 1
ATOM 692 C C . ASP A 1 89 ? 1.376 6.186 16.452 1.00 83.44 89 ASP A C 1
ATOM 694 O O . ASP A 1 89 ? 0.277 6.412 16.957 1.00 83.44 89 ASP A O 1
ATOM 698 N N . GLN A 1 90 ? 1.905 7.005 15.542 1.00 82.38 90 GLN A N 1
ATOM 699 C CA . GLN A 1 90 ? 1.221 8.186 15.013 1.00 82.38 90 GLN A CA 1
ATOM 700 C C . GLN A 1 90 ? -0.044 7.825 14.219 1.00 82.38 90 GLN A C 1
ATOM 702 O O . GLN A 1 90 ? -1.087 8.456 14.405 1.00 82.38 90 GLN A O 1
ATOM 707 N N . LEU A 1 91 ? 0.008 6.789 13.374 1.00 81.75 91 LEU A N 1
ATOM 708 C CA . LEU A 1 91 ? -1.152 6.310 12.619 1.00 81.75 91 LEU A CA 1
ATOM 709 C C . LEU A 1 91 ? -2.277 5.835 13.549 1.00 81.75 91 LEU A C 1
ATOM 711 O O . LEU A 1 91 ? -3.444 6.157 13.326 1.00 81.75 91 LEU A O 1
ATOM 715 N N . GLU A 1 92 ? -1.929 5.110 14.613 1.00 86.31 92 GLU A N 1
ATOM 716 C CA . GLU A 1 92 ? -2.888 4.608 15.597 1.00 86.31 92 GLU A CA 1
ATOM 717 C C . GLU A 1 92 ? -3.434 5.736 16.497 1.00 86.31 92 GLU A C 1
ATOM 719 O O . GLU A 1 92 ? -4.648 5.850 16.669 1.00 86.31 92 GLU A O 1
ATOM 724 N N . SER A 1 93 ? -2.570 6.614 17.019 1.00 86.81 93 SER A N 1
ATOM 725 C CA . SER A 1 93 ? -2.932 7.629 18.025 1.00 86.81 93 SER A CA 1
ATOM 726 C C . SER A 1 93 ? -3.488 8.947 17.472 1.00 86.81 93 SER A C 1
ATOM 728 O O . SER A 1 93 ? -4.285 9.588 18.158 1.00 86.81 93 SER A O 1
ATOM 730 N N . MET A 1 94 ? -3.122 9.361 16.252 1.00 85.06 94 MET A N 1
ATOM 731 C CA . MET A 1 94 ? -3.591 10.623 15.653 1.00 85.06 94 MET A CA 1
ATOM 732 C C . MET A 1 94 ? -4.679 10.413 14.598 1.00 85.06 94 MET A C 1
ATOM 734 O O . MET A 1 94 ? -5.662 11.157 14.572 1.00 85.06 94 MET A O 1
ATOM 738 N N . PHE A 1 95 ? -4.546 9.393 13.749 1.00 87.81 95 PHE A N 1
ATOM 739 C CA . PHE A 1 95 ? -5.473 9.171 12.637 1.00 87.81 95 PHE A CA 1
ATOM 740 C C . PHE A 1 95 ? -6.576 8.175 13.011 1.00 87.81 95 PHE A C 1
ATOM 742 O O . PHE A 1 95 ? -7.739 8.564 13.076 1.00 87.81 95 PHE A O 1
ATOM 749 N N . LEU A 1 96 ? -6.235 6.924 13.340 1.00 90.62 96 LEU A N 1
ATOM 750 C CA . LEU A 1 96 ? -7.234 5.877 13.587 1.00 90.62 96 LEU A CA 1
ATOM 751 C C . LEU A 1 96 ? -7.995 6.041 14.917 1.00 90.62 96 LEU A C 1
ATOM 753 O O . LEU A 1 96 ? -9.192 5.773 14.961 1.00 90.62 96 LEU A O 1
ATOM 757 N N . ARG A 1 97 ? -7.334 6.466 16.002 1.00 89.75 97 ARG A N 1
ATOM 758 C CA . ARG A 1 97 ? -7.914 6.752 17.334 1.00 89.75 97 ARG A CA 1
ATOM 759 C C . ARG A 1 97 ? -8.977 5.741 17.800 1.00 89.75 97 ARG A C 1
ATOM 761 O O . ARG A 1 97 ? -8.656 4.733 18.424 1.00 89.75 97 ARG A O 1
ATOM 768 N N . ARG A 1 98 ? -10.258 6.044 17.554 1.00 88.56 98 ARG A N 1
ATOM 769 C CA . ARG A 1 98 ? -11.433 5.213 17.893 1.00 88.56 98 ARG A CA 1
ATOM 770 C C . ARG A 1 98 ? -12.422 5.060 16.723 1.00 88.56 98 ARG A C 1
ATOM 772 O O . ARG A 1 98 ? -13.478 4.466 16.911 1.00 88.56 98 ARG A O 1
ATOM 779 N N . GLN A 1 99 ? -12.083 5.602 15.555 1.00 92.31 99 GLN A N 1
ATOM 780 C CA . GLN A 1 99 ? -12.879 5.583 14.322 1.00 92.31 99 GLN A CA 1
ATOM 781 C C . GLN A 1 99 ? -12.581 4.297 13.518 1.00 92.31 99 GLN A C 1
ATOM 783 O O . GLN A 1 99 ? -11.530 3.673 13.712 1.00 92.31 99 GLN A O 1
ATOM 788 N N . PRO A 1 100 ? -13.496 3.819 12.653 1.00 93.75 100 PRO A N 1
ATOM 789 C CA . PRO A 1 100 ? -13.275 2.579 11.915 1.00 93.75 100 PRO A CA 1
ATOM 790 C C . PRO A 1 100 ? -12.227 2.723 10.798 1.00 93.75 100 PRO A C 1
ATOM 792 O O . PRO A 1 100 ? -11.501 1.754 10.555 1.00 93.75 100 PRO A O 1
ATOM 795 N N . PHE A 1 101 ? -12.094 3.897 10.180 1.00 96.94 101 PHE A N 1
ATOM 796 C CA . PHE A 1 101 ? -11.149 4.190 9.095 1.00 96.94 101 PHE A CA 1
ATOM 797 C C . PHE A 1 101 ? -10.294 5.428 9.412 1.00 96.94 101 PHE A C 1
ATOM 799 O O . PHE A 1 101 ? -10.528 6.115 10.407 1.00 96.94 101 PHE A O 1
ATOM 806 N N . LEU A 1 102 ? -9.277 5.725 8.599 1.00 92.38 102 LEU A N 1
ATOM 807 C CA . LEU A 1 102 ? -8.309 6.802 8.876 1.00 92.38 102 LEU A CA 1
ATOM 808 C C . LEU A 1 102 ? -8.900 8.219 8.789 1.00 92.38 102 LEU A C 1
ATOM 810 O O . LEU A 1 102 ? -8.346 9.144 9.383 1.00 92.38 102 LEU A O 1
ATOM 814 N N . CYS A 1 103 ? -10.025 8.394 8.092 1.00 93.50 103 CYS A N 1
ATOM 815 C CA . CYS A 1 103 ? -10.667 9.698 7.886 1.00 93.50 103 CYS A CA 1
ATOM 816 C C . CYS A 1 103 ? -12.099 9.807 8.443 1.00 93.50 103 CYS A C 1
ATOM 818 O O . CYS A 1 103 ? -12.708 10.864 8.304 1.00 93.50 103 CYS A O 1
ATOM 820 N N . GLY A 1 104 ? -12.628 8.760 9.084 1.00 92.12 104 GLY A N 1
ATOM 821 C CA . GLY A 1 104 ? -13.942 8.780 9.726 1.00 92.12 104 GLY A CA 1
ATOM 822 C C . GLY A 1 104 ? -14.614 7.410 9.731 1.00 92.12 104 GLY A C 1
ATOM 823 O O . GLY A 1 104 ? -13.951 6.386 9.926 1.00 92.12 104 GLY A O 1
ATOM 824 N N . ASP A 1 105 ? -15.930 7.418 9.521 1.00 96.31 105 ASP A N 1
ATOM 825 C CA . ASP A 1 105 ? -16.787 6.230 9.570 1.00 96.31 105 ASP A CA 1
ATOM 826 C C . ASP A 1 105 ? -16.795 5.402 8.271 1.00 96.31 105 ASP A C 1
ATOM 828 O O . ASP A 1 105 ? -17.030 4.194 8.318 1.00 96.31 105 ASP A O 1
ATOM 832 N N . ASP A 1 106 ? -16.442 6.022 7.139 1.00 94.50 106 ASP A N 1
ATOM 833 C CA . ASP A 1 106 ? -16.341 5.401 5.812 1.00 94.50 106 ASP A CA 1
ATOM 834 C C . ASP A 1 106 ? -14.886 5.213 5.347 1.00 94.50 106 ASP A C 1
ATOM 836 O O . ASP A 1 106 ? -13.978 5.960 5.724 1.00 94.50 106 ASP A O 1
ATOM 840 N N . ILE A 1 107 ? -14.669 4.222 4.475 1.00 95.88 107 ILE A N 1
ATOM 841 C CA . ILE A 1 107 ? -13.368 3.951 3.849 1.00 95.88 107 ILE A CA 1
ATOM 842 C C . ILE A 1 107 ? -12.992 5.036 2.830 1.00 95.88 107 ILE A C 1
ATOM 844 O O . ILE A 1 107 ? -13.802 5.446 1.999 1.00 95.88 107 ILE A O 1
ATOM 848 N N . THR A 1 108 ? -11.726 5.457 2.836 1.00 93.25 108 THR A N 1
ATOM 849 C CA . THR A 1 108 ? -11.216 6.496 1.931 1.00 93.25 108 THR A CA 1
ATOM 850 C C . THR A 1 108 ? -9.971 6.061 1.158 1.00 93.25 108 THR A C 1
ATOM 852 O O . THR A 1 108 ? -9.360 5.027 1.426 1.00 93.25 108 THR A O 1
ATOM 855 N N . VAL A 1 109 ? -9.532 6.892 0.205 1.00 87.88 109 VAL A N 1
ATOM 856 C CA . VAL A 1 109 ? -8.252 6.690 -0.498 1.00 87.88 109 VAL A CA 1
ATOM 857 C C . VAL A 1 109 ? -7.043 6.713 0.452 1.00 87.88 109 VAL A C 1
ATOM 859 O O . VAL A 1 109 ? -6.039 6.066 0.157 1.00 87.88 109 VAL A O 1
ATOM 862 N N . ALA A 1 110 ? -7.139 7.380 1.611 1.00 89.44 110 ALA A N 1
ATOM 863 C CA . ALA A 1 110 ? -6.086 7.359 2.626 1.00 89.44 110 ALA A CA 1
ATOM 864 C C . ALA A 1 110 ? -5.900 5.949 3.208 1.00 89.44 110 ALA A C 1
ATOM 866 O 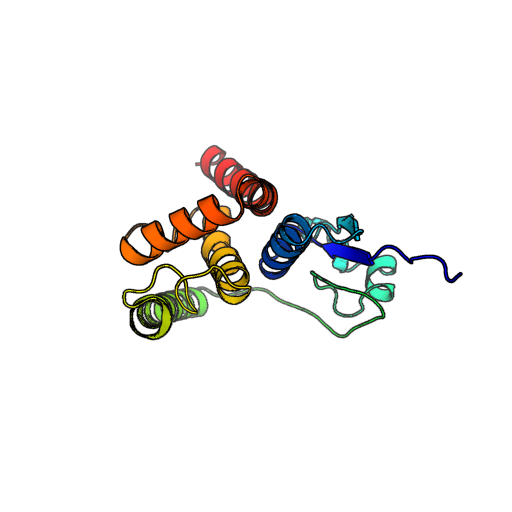O . ALA A 1 110 ? -4.767 5.491 3.352 1.00 89.44 110 ALA A O 1
ATOM 867 N N . ASP A 1 111 ? -6.997 5.226 3.458 1.00 95.12 111 ASP A N 1
ATOM 868 C CA . ASP A 1 111 ? -6.960 3.835 3.913 1.00 95.12 111 ASP A CA 1
ATOM 869 C C . ASP A 1 111 ? -6.327 2.910 2.867 1.00 95.12 111 ASP A C 1
ATOM 871 O O . ASP A 1 111 ? -5.513 2.055 3.212 1.00 95.12 111 ASP A O 1
ATOM 875 N N . LEU A 1 112 ? -6.651 3.111 1.582 1.00 90.56 112 LEU A N 1
ATOM 876 C CA . LEU A 1 112 ? -6.083 2.325 0.480 1.00 90.56 112 LEU A CA 1
ATOM 877 C C . LEU A 1 112 ? -4.574 2.551 0.328 1.00 90.56 112 LEU A C 1
ATOM 879 O O . LEU A 1 112 ? -3.826 1.588 0.155 1.00 90.56 112 LEU A O 1
ATOM 883 N N . LEU A 1 113 ? -4.120 3.804 0.412 1.00 85.56 113 LEU A N 1
ATOM 884 C CA . LEU A 1 113 ? -2.698 4.151 0.363 1.00 85.56 113 LEU A CA 1
ATOM 885 C C . LEU A 1 113 ? -1.951 3.564 1.567 1.00 85.56 113 LEU A C 1
ATOM 887 O O . LEU A 1 113 ? -0.986 2.821 1.387 1.00 85.56 113 LEU A O 1
ATOM 891 N N . ALA A 1 114 ? -2.437 3.826 2.784 1.00 88.31 114 ALA A N 1
ATOM 892 C CA . ALA A 1 114 ? -1.790 3.368 4.008 1.00 88.31 114 ALA A CA 1
ATOM 893 C C . ALA A 1 114 ? -1.750 1.837 4.106 1.00 88.31 114 ALA A C 1
ATOM 895 O O . ALA A 1 114 ? -0.707 1.279 4.443 1.00 88.31 114 ALA A O 1
ATOM 896 N N . VAL A 1 115 ? -2.838 1.126 3.776 1.00 93.06 115 VAL A N 1
ATOM 897 C CA . VAL A 1 115 ? -2.834 -0.343 3.863 1.00 93.06 115 VAL A CA 1
ATOM 898 C C . VAL A 1 115 ? -1.881 -0.947 2.835 1.00 93.06 115 VAL A C 1
ATOM 900 O O . VAL A 1 115 ? -1.181 -1.905 3.146 1.00 93.06 115 VAL A O 1
ATOM 903 N N . CYS A 1 116 ? -1.775 -0.363 1.637 1.00 86.00 116 CYS A N 1
ATOM 904 C CA . CYS A 1 116 ? -0.852 -0.862 0.626 1.00 86.00 116 CYS A CA 1
ATOM 905 C C . CYS A 1 116 ? 0.613 -0.642 1.021 1.00 86.00 116 CYS A C 1
ATOM 907 O O . CYS A 1 116 ? 1.419 -1.540 0.781 1.00 86.00 116 CYS A O 1
ATOM 909 N N . GLU A 1 117 ? 0.964 0.474 1.666 1.00 80.69 117 GLU A N 1
ATOM 910 C CA . GLU A 1 117 ? 2.302 0.652 2.250 1.00 80.69 117 GLU A CA 1
ATOM 911 C C . GLU A 1 117 ? 2.572 -0.373 3.363 1.00 80.69 117 GLU A C 1
ATOM 913 O O . GLU A 1 117 ? 3.567 -1.099 3.319 1.00 80.69 117 GLU A O 1
ATOM 918 N N . LEU A 1 118 ? 1.644 -0.523 4.312 1.00 85.12 118 LEU A N 1
ATOM 919 C CA . LEU A 1 118 ? 1.809 -1.401 5.477 1.00 85.12 118 LEU A CA 1
ATOM 920 C C . LEU A 1 118 ? 1.785 -2.903 5.154 1.00 85.12 118 LEU A C 1
ATOM 922 O O . LEU A 1 118 ? 2.292 -3.703 5.939 1.00 85.12 118 LEU A O 1
ATOM 926 N N . MET A 1 119 ? 1.263 -3.296 3.991 1.00 86.56 119 MET A N 1
ATOM 927 C CA . MET A 1 119 ? 1.370 -4.664 3.471 1.00 86.56 119 MET A CA 1
ATOM 928 C C . MET A 1 119 ? 2.731 -4.961 2.818 1.00 86.56 119 MET A C 1
ATOM 930 O O . MET A 1 119 ? 3.106 -6.129 2.717 1.00 86.56 119 MET A O 1
ATOM 934 N N . GLN A 1 120 ? 3.499 -3.954 2.379 1.00 76.19 120 GLN A N 1
ATOM 935 C CA . GLN A 1 120 ? 4.769 -4.163 1.660 1.00 76.19 120 GLN A CA 1
ATOM 936 C C . GLN A 1 120 ? 5.797 -5.025 2.427 1.00 76.19 120 GLN A C 1
ATOM 938 O O . GLN A 1 120 ? 6.410 -5.896 1.796 1.00 76.19 120 GLN A O 1
ATOM 943 N N . PRO A 1 121 ? 5.973 -4.872 3.757 1.00 73.44 121 PRO A N 1
ATOM 944 C CA . PRO A 1 121 ? 6.871 -5.721 4.540 1.00 73.44 121 PRO A CA 1
ATOM 945 C C . PRO A 1 121 ? 6.487 -7.211 4.554 1.00 73.44 121 PRO A C 1
ATOM 947 O O . PRO A 1 121 ? 7.386 -8.055 4.655 1.00 73.44 121 PRO A O 1
ATOM 950 N N . GLU A 1 122 ? 5.204 -7.568 4.367 1.00 72.12 122 GLU A N 1
ATOM 951 C CA . GLU A 1 122 ? 4.773 -8.975 4.348 1.00 72.12 122 GLU A CA 1
ATOM 952 C C . GLU A 1 122 ? 5.454 -9.746 3.211 1.00 72.12 122 GLU A C 1
ATOM 954 O O . GLU A 1 122 ? 5.921 -10.864 3.424 1.00 72.12 122 GLU A O 1
ATOM 959 N N . GLY A 1 123 ? 5.610 -9.130 2.031 1.00 64.38 123 GLY A N 1
ATOM 960 C CA . GLY A 1 123 ? 6.349 -9.711 0.899 1.00 64.38 123 GLY A CA 1
ATOM 961 C C . GLY A 1 123 ? 7.855 -9.872 1.152 1.00 64.38 123 GLY A C 1
ATOM 962 O O . GLY A 1 123 ? 8.537 -10.611 0.438 1.00 64.38 123 GLY A O 1
ATOM 963 N N . GLY A 1 124 ? 8.378 -9.209 2.187 1.00 63.62 124 GLY A N 1
ATOM 964 C CA . GLY A 1 124 ? 9.709 -9.442 2.740 1.00 63.62 124 GLY A CA 1
ATOM 965 C C . GLY A 1 124 ? 9.770 -10.593 3.753 1.00 63.62 124 GLY A C 1
ATOM 966 O O . GLY A 1 124 ? 10.863 -11.106 3.997 1.00 63.62 124 GLY A O 1
ATOM 967 N N . GLY A 1 125 ? 8.628 -11.021 4.298 1.00 65.50 125 GLY A N 1
ATOM 968 C CA . GLY A 1 125 ? 8.497 -12.012 5.371 1.00 65.50 125 GLY A CA 1
ATOM 969 C C . GLY A 1 125 ? 8.142 -11.431 6.748 1.00 65.50 125 GLY A C 1
ATOM 970 O O . GLY A 1 125 ? 8.036 -12.204 7.697 1.00 65.50 125 GLY A O 1
ATOM 971 N N . ARG A 1 126 ? 7.957 -10.108 6.873 1.00 70.56 126 ARG A N 1
ATOM 972 C CA . ARG A 1 126 ? 7.749 -9.394 8.145 1.00 70.56 126 ARG A CA 1
ATOM 973 C C . ARG A 1 126 ? 6.337 -8.806 8.207 1.00 70.56 126 ARG A C 1
ATOM 975 O O . ARG A 1 126 ? 6.036 -7.911 7.429 1.00 70.56 126 ARG A O 1
ATOM 982 N N . ASP A 1 127 ? 5.500 -9.248 9.142 1.00 81.50 127 ASP A N 1
ATOM 983 C CA . ASP A 1 127 ? 4.269 -8.516 9.469 1.00 81.50 127 ASP A CA 1
ATOM 984 C C . ASP A 1 127 ? 4.618 -7.390 10.454 1.00 81.50 127 ASP A C 1
ATOM 986 O O . ASP A 1 127 ? 5.143 -7.638 11.536 1.00 81.50 127 ASP A O 1
ATOM 990 N N . VAL A 1 128 ? 4.375 -6.139 10.061 1.00 82.06 128 VAL A N 1
ATOM 991 C CA . VAL A 1 128 ? 4.634 -4.950 10.897 1.00 82.06 128 VAL A CA 1
ATOM 992 C C . VAL A 1 128 ? 3.439 -4.571 11.778 1.00 82.06 128 VAL A C 1
ATOM 994 O O . VAL A 1 128 ? 3.532 -3.647 12.582 1.00 82.06 128 VAL A O 1
ATOM 997 N N . LEU A 1 129 ? 2.322 -5.292 11.646 1.00 89.31 129 LEU A N 1
ATOM 998 C CA . LEU A 1 129 ? 1.101 -5.116 12.429 1.00 89.31 129 LEU A CA 1
ATOM 999 C C . LEU A 1 129 ? 0.872 -6.263 13.426 1.00 89.31 129 LEU A C 1
ATOM 1001 O O . LEU A 1 129 ? -0.127 -6.229 14.141 1.00 89.31 129 LEU A O 1
ATOM 1005 N N . GLN A 1 130 ? 1.760 -7.263 13.498 1.00 87.31 130 GLN A N 1
ATOM 1006 C CA . GLN A 1 130 ? 1.605 -8.466 14.336 1.00 87.31 130 GLN A CA 1
ATOM 1007 C C . GLN A 1 130 ? 1.294 -8.154 15.820 1.00 87.31 130 GLN A C 1
ATOM 1009 O O . GLN A 1 130 ? 0.467 -8.831 16.426 1.00 87.31 130 GLN A O 1
ATOM 1014 N N . ASP A 1 131 ? 1.865 -7.071 16.358 1.00 90.25 131 ASP A N 1
ATOM 1015 C CA . ASP A 1 131 ? 1.737 -6.648 17.761 1.00 90.25 131 ASP A CA 1
ATOM 1016 C C . ASP A 1 131 ? 0.765 -5.457 17.940 1.00 90.25 131 ASP A C 1
ATOM 1018 O O . ASP A 1 131 ? 0.668 -4.879 19.021 1.00 90.25 131 ASP A O 1
ATOM 1022 N N . ARG A 1 132 ? 0.041 -5.052 16.880 1.00 90.62 132 ARG A N 1
ATOM 1023 C CA . ARG A 1 132 ? -0.787 -3.827 16.836 1.00 90.62 132 ARG A CA 1
ATOM 1024 C C . ARG A 1 132 ? -2.276 -4.141 16.621 1.00 90.62 132 ARG A C 1
ATOM 1026 O O . ARG A 1 132 ? -2.792 -4.004 15.506 1.00 90.62 132 ARG A O 1
ATOM 1033 N N . PRO A 1 133 ? -3.019 -4.554 17.668 1.00 94.56 133 PRO A N 1
ATOM 1034 C CA . PRO A 1 133 ? -4.382 -5.073 17.531 1.00 94.56 133 PRO A CA 1
ATOM 1035 C C . PRO A 1 133 ? -5.424 -4.029 17.095 1.00 94.56 133 PRO A C 1
ATOM 1037 O O . PRO A 1 133 ? -6.518 -4.407 16.670 1.00 94.56 133 PRO A O 1
ATOM 1040 N N . LEU A 1 134 ? -5.156 -2.721 17.190 1.00 93.38 134 LEU A N 1
ATOM 1041 C CA . LEU A 1 134 ? -6.022 -1.696 16.586 1.00 93.38 134 LEU A CA 1
ATOM 1042 C C . LEU A 1 134 ? -5.806 -1.618 15.067 1.00 93.38 134 LEU A C 1
ATOM 1044 O O . LEU A 1 134 ? -6.782 -1.763 14.323 1.00 93.38 134 LEU A O 1
ATOM 1048 N N . LEU A 1 135 ? -4.555 -1.519 14.599 1.00 93.31 135 LEU A N 1
ATOM 1049 C CA . LEU A 1 135 ? -4.241 -1.559 13.163 1.00 93.31 135 LEU A CA 1
ATOM 1050 C C . LEU A 1 135 ? -4.626 -2.894 12.496 1.00 93.31 135 LEU A C 1
ATOM 1052 O O . LEU A 1 135 ? -5.101 -2.880 11.365 1.00 93.31 135 LEU A O 1
ATOM 1056 N N . GLN A 1 136 ? -4.535 -4.045 13.174 1.00 96.12 136 GLN A N 1
ATOM 1057 C CA . GLN A 1 136 ? -5.044 -5.324 12.639 1.00 96.12 136 GLN A CA 1
ATOM 1058 C C . GLN A 1 136 ? -6.559 -5.306 12.390 1.00 96.12 136 GLN A C 1
ATOM 1060 O O . GLN A 1 136 ? -7.036 -5.777 11.351 1.00 96.12 136 GLN A O 1
ATOM 1065 N N . ARG A 1 137 ? -7.332 -4.741 13.329 1.00 96.62 137 ARG A N 1
ATOM 1066 C CA . ARG A 1 137 ? -8.791 -4.607 13.194 1.00 96.62 137 ARG A CA 1
ATOM 1067 C C . ARG A 1 137 ? -9.158 -3.603 12.100 1.00 96.62 137 ARG A C 1
ATOM 1069 O O . ARG A 1 137 ? -10.123 -3.839 11.380 1.00 96.62 137 ARG A O 1
ATOM 1076 N N . TRP A 1 138 ? -8.369 -2.544 11.915 1.00 97.56 138 TRP A N 1
ATOM 1077 C CA . TRP A 1 138 ? -8.489 -1.644 10.764 1.00 97.56 138 TRP A CA 1
ATOM 1078 C C . TRP A 1 138 ? -8.145 -2.340 9.434 1.00 97.56 138 TRP A C 1
ATOM 1080 O O . TRP A 1 138 ? -8.993 -2.337 8.545 1.00 97.56 138 TRP A O 1
ATOM 1090 N N . LYS A 1 139 ? -7.008 -3.050 9.316 1.00 96.62 139 LYS A N 1
ATOM 1091 C CA . LYS A 1 139 ? -6.645 -3.859 8.126 1.00 96.62 139 LYS A CA 1
ATOM 1092 C C . LYS A 1 139 ? -7.774 -4.827 7.747 1.00 96.62 139 LYS A C 1
ATOM 1094 O O . LYS A 1 139 ? -8.125 -4.946 6.575 1.00 96.62 139 LYS A O 1
ATOM 1099 N N . SER A 1 140 ? -8.397 -5.456 8.744 1.00 96.94 140 SER A N 1
ATOM 1100 C CA . SER A 1 140 ? -9.548 -6.350 8.558 1.00 96.94 140 SER A CA 1
ATOM 1101 C C . SER A 1 140 ? -10.793 -5.628 8.020 1.00 96.94 140 SER A C 1
ATOM 1103 O O . SER A 1 140 ? -11.429 -6.137 7.100 1.00 96.94 140 SER A O 1
ATOM 1105 N N . ARG A 1 141 ? -11.123 -4.430 8.531 1.00 97.81 141 ARG A N 1
ATOM 1106 C CA . ARG A 1 141 ? -12.231 -3.604 8.007 1.00 97.81 141 ARG A CA 1
ATOM 1107 C C . ARG A 1 141 ? -11.964 -3.111 6.585 1.00 97.81 141 ARG A C 1
ATOM 1109 O O . ARG A 1 141 ? -12.859 -3.180 5.753 1.00 97.81 141 ARG A O 1
ATOM 1116 N N . VAL A 1 142 ? -10.738 -2.677 6.288 1.00 97.19 142 VAL A N 1
ATOM 1117 C CA . VAL A 1 142 ? -10.335 -2.233 4.943 1.00 97.19 142 VAL A CA 1
ATOM 1118 C C . VAL A 1 142 ? -10.433 -3.380 3.933 1.00 97.19 142 VAL A C 1
ATOM 1120 O O . VAL A 1 142 ? -11.017 -3.198 2.868 1.00 97.19 142 VAL A O 1
ATOM 1123 N N . ARG A 1 143 ? -9.962 -4.584 4.287 1.00 96.81 143 ARG A N 1
ATOM 1124 C CA . ARG A 1 143 ? -10.129 -5.791 3.460 1.00 96.81 143 ARG A CA 1
ATOM 1125 C C . ARG A 1 143 ? -11.604 -6.148 3.247 1.00 96.81 143 ARG A C 1
ATOM 1127 O O . ARG A 1 143 ? -11.993 -6.423 2.119 1.00 96.81 143 ARG A O 1
ATOM 1134 N N . ALA A 1 144 ? -12.433 -6.092 4.292 1.00 96.88 144 ALA A N 1
ATOM 1135 C CA . ALA A 1 144 ? -13.869 -6.356 4.175 1.00 96.88 144 ALA A CA 1
ATOM 1136 C C . ALA A 1 144 ? -14.600 -5.333 3.283 1.00 96.88 144 ALA A C 1
ATOM 1138 O O . ALA A 1 144 ? -15.490 -5.714 2.529 1.00 96.88 144 ALA A O 1
ATOM 1139 N N . ALA A 1 145 ? -14.207 -4.056 3.330 1.00 95.31 145 ALA A N 1
ATOM 1140 C CA . ALA A 1 145 ? -14.833 -2.983 2.557 1.00 95.31 145 ALA A CA 1
ATOM 1141 C C . ALA A 1 145 ? -14.514 -3.021 1.048 1.00 95.31 145 ALA A C 1
ATOM 1143 O O . ALA A 1 145 ? -15.308 -2.519 0.255 1.00 95.31 145 ALA A O 1
ATOM 1144 N N . VAL A 1 146 ? -13.380 -3.608 0.639 1.00 93.19 146 VAL A N 1
ATOM 1145 C CA . VAL A 1 146 ? -12.988 -3.725 -0.786 1.00 93.19 146 VAL A CA 1
ATOM 1146 C C . VAL A 1 146 ? -13.081 -5.151 -1.348 1.00 93.19 146 VAL A C 1
ATOM 1148 O O . VAL A 1 146 ? -12.939 -5.343 -2.556 1.00 93.19 146 VAL A O 1
ATOM 1151 N N . GLY A 1 147 ? -13.321 -6.149 -0.493 1.00 94.44 147 GLY A N 1
ATOM 1152 C CA . GLY A 1 147 ? -13.464 -7.555 -0.873 1.00 94.44 147 GLY A CA 1
ATOM 1153 C C . GLY A 1 147 ? -12.235 -8.122 -1.590 1.00 94.44 147 GLY A C 1
ATOM 1154 O O . GLY A 1 147 ? -11.093 -7.759 -1.297 1.00 94.44 147 GLY A O 1
ATOM 1155 N N . ASP A 1 148 ? -12.479 -9.003 -2.562 1.00 92.56 148 ASP A N 1
ATOM 1156 C CA . ASP A 1 148 ? -11.461 -9.763 -3.303 1.00 92.56 148 ASP A CA 1
ATOM 1157 C C . ASP A 1 148 ? -10.366 -8.891 -3.943 1.00 92.56 148 ASP A C 1
ATOM 1159 O O . ASP A 1 148 ? -9.234 -9.349 -4.116 1.00 92.56 148 ASP A O 1
ATOM 1163 N N . ALA A 1 149 ? -10.667 -7.624 -4.258 1.00 90.69 149 ALA A N 1
ATOM 1164 C CA . ALA A 1 149 ? -9.695 -6.667 -4.787 1.00 90.69 149 ALA A CA 1
ATOM 1165 C C . ALA A 1 149 ? -8.487 -6.481 -3.849 1.00 90.69 149 ALA A C 1
ATOM 1167 O O . ALA A 1 149 ? -7.375 -6.240 -4.323 1.00 90.69 149 ALA A O 1
ATOM 1168 N N . PHE A 1 150 ? -8.671 -6.650 -2.532 1.00 93.88 150 PHE A N 1
ATOM 1169 C CA . PHE A 1 150 ? -7.583 -6.605 -1.556 1.00 93.88 150 PHE A CA 1
ATOM 1170 C C . PHE A 1 150 ? -6.536 -7.688 -1.831 1.00 93.88 150 PHE A C 1
ATOM 1172 O O . PHE A 1 150 ? -5.344 -7.397 -1.930 1.00 93.88 150 PHE A O 1
ATOM 1179 N N . ASP A 1 151 ? -6.971 -8.941 -1.959 1.00 92.19 151 ASP A N 1
ATOM 1180 C CA . ASP A 1 151 ? -6.068 -10.082 -2.097 1.00 92.19 151 ASP A CA 1
ATOM 1181 C C . ASP A 1 151 ? -5.535 -10.226 -3.520 1.00 92.19 151 ASP A C 1
ATOM 1183 O O . ASP A 1 151 ? -4.374 -10.592 -3.694 1.00 92.19 151 ASP A O 1
ATOM 1187 N N . GLN A 1 152 ? -6.322 -9.843 -4.531 1.00 90.00 152 GLN A N 1
ATOM 1188 C CA . GLN A 1 152 ? -5.849 -9.725 -5.912 1.00 90.00 152 GLN A CA 1
ATOM 1189 C C . GLN A 1 152 ? -4.697 -8.714 -6.017 1.00 90.00 152 GLN A C 1
ATOM 1191 O O . GLN A 1 152 ? -3.653 -9.028 -6.590 1.00 90.00 152 GLN A O 1
ATOM 1196 N N . ALA A 1 153 ? -4.829 -7.537 -5.391 1.00 86.19 153 ALA A N 1
ATOM 1197 C CA . ALA A 1 153 ? -3.765 -6.537 -5.374 1.00 86.19 153 ALA A CA 1
ATOM 1198 C C . ALA A 1 153 ? -2.511 -7.019 -4.618 1.00 86.19 153 ALA A C 1
ATOM 1200 O O . ALA A 1 153 ? -1.391 -6.762 -5.060 1.00 86.19 153 ALA A O 1
ATOM 1201 N N . HIS A 1 154 ? -2.671 -7.733 -3.500 1.00 89.56 154 HIS A N 1
ATOM 1202 C CA . HIS A 1 154 ? -1.554 -8.193 -2.662 1.00 89.56 154 HIS A CA 1
ATOM 1203 C C . HIS A 1 154 ? -0.956 -9.556 -3.067 1.00 89.56 154 HIS A C 1
ATOM 1205 O O . HIS A 1 154 ? 0.094 -9.933 -2.542 1.00 89.56 154 HIS A O 1
ATOM 1211 N N . ALA A 1 155 ? -1.531 -10.255 -4.053 1.00 89.62 155 ALA A N 1
ATOM 1212 C CA . ALA A 1 155 ? -1.105 -11.587 -4.500 1.00 89.62 155 ALA A CA 1
ATOM 1213 C C . ALA A 1 155 ? 0.398 -11.700 -4.826 1.00 89.62 155 ALA A C 1
ATOM 1215 O O . ALA A 1 155 ? 1.036 -12.703 -4.494 1.00 89.62 155 ALA A O 1
ATOM 1216 N N . VAL A 1 156 ? 0.998 -10.660 -5.422 1.00 75.81 156 VAL A N 1
ATOM 1217 C CA . VAL A 1 156 ? 2.445 -10.627 -5.710 1.00 75.81 156 VAL A CA 1
ATOM 1218 C C . VAL A 1 156 ? 3.281 -10.633 -4.427 1.00 75.81 156 VAL A C 1
ATOM 1220 O O . VAL A 1 156 ? 4.324 -11.284 -4.395 1.00 75.81 156 VAL A O 1
ATOM 1223 N N . LEU A 1 157 ? 2.837 -9.972 -3.354 1.00 77.12 157 LEU A N 1
ATOM 1224 C CA . LEU A 1 157 ? 3.541 -9.999 -2.070 1.00 77.12 157 LEU A CA 1
ATOM 1225 C C . LEU A 1 157 ? 3.416 -11.355 -1.384 1.00 77.12 157 LEU A C 1
ATOM 1227 O O . LEU A 1 157 ? 4.424 -11.878 -0.914 1.00 77.12 157 LEU A O 1
ATOM 1231 N N . TYR A 1 158 ? 2.222 -11.951 -1.383 1.00 85.50 158 TYR A N 1
ATOM 1232 C CA . TYR A 1 158 ? 2.005 -13.289 -0.830 1.00 85.50 158 TYR A CA 1
ATOM 1233 C C . TYR A 1 158 ? 2.924 -14.314 -1.516 1.00 85.50 158 TYR A C 1
ATOM 1235 O O . TYR A 1 158 ? 3.709 -14.992 -0.854 1.00 85.50 158 TYR A O 1
ATOM 1243 N N . ALA A 1 159 ? 2.968 -14.317 -2.853 1.00 79.94 159 ALA A N 1
ATOM 1244 C CA . ALA A 1 159 ? 3.866 -15.182 -3.619 1.00 79.94 159 ALA A CA 1
ATOM 1245 C C . ALA A 1 159 ? 5.365 -14.946 -3.325 1.00 79.94 159 ALA A C 1
ATOM 1247 O O . ALA A 1 159 ? 6.173 -15.859 -3.493 1.00 79.94 159 ALA A O 1
ATOM 1248 N N . LEU A 1 160 ? 5.768 -13.746 -2.892 1.00 70.88 160 LEU A N 1
ATOM 1249 C CA . LEU A 1 160 ? 7.154 -13.434 -2.516 1.00 70.88 160 LEU A CA 1
ATOM 1250 C C . LEU A 1 160 ? 7.487 -13.843 -1.077 1.00 70.88 160 LEU A C 1
ATOM 1252 O O . LEU A 1 160 ? 8.558 -14.411 -0.853 1.00 70.88 160 LEU A O 1
ATOM 1256 N N . ARG A 1 161 ? 6.562 -13.620 -0.138 1.00 76.62 161 ARG A N 1
ATOM 1257 C CA . ARG A 1 161 ? 6.617 -14.119 1.243 1.00 76.62 161 ARG A CA 1
ATOM 1258 C C . ARG A 1 161 ? 6.793 -15.634 1.254 1.00 76.62 161 ARG A C 1
ATOM 1260 O O . ARG A 1 161 ? 7.702 -16.157 1.895 1.00 76.62 161 ARG A O 1
ATOM 1267 N N . ASP A 1 162 ? 5.967 -16.331 0.483 1.00 76.94 162 ASP A N 1
ATOM 1268 C CA . ASP A 1 162 ? 5.892 -17.789 0.517 1.00 76.94 162 ASP A CA 1
ATOM 1269 C C . ASP A 1 162 ? 7.099 -18.422 -0.205 1.00 76.94 162 ASP A C 1
ATOM 1271 O O . ASP A 1 162 ? 7.688 -19.377 0.297 1.00 76.94 162 ASP A O 1
ATOM 1275 N N . ARG A 1 163 ? 7.599 -17.795 -1.284 1.00 69.94 163 ARG A N 1
ATOM 1276 C CA . ARG A 1 163 ? 8.896 -18.139 -1.913 1.00 69.94 163 ARG A CA 1
ATOM 1277 C C . ARG A 1 163 ? 10.125 -17.871 -1.034 1.00 69.94 163 ARG A C 1
ATOM 1279 O O . ARG A 1 163 ? 11.183 -18.423 -1.329 1.00 69.94 163 ARG A O 1
ATOM 1286 N N . ARG A 1 164 ? 10.028 -17.003 -0.019 1.00 63.59 164 ARG A N 1
ATOM 1287 C CA . ARG A 1 164 ? 11.085 -16.805 0.991 1.00 63.59 164 ARG A CA 1
ATOM 1288 C C . ARG A 1 164 ? 10.991 -17.850 2.099 1.00 63.59 164 ARG A C 1
ATOM 1290 O O . ARG A 1 164 ? 12.014 -18.405 2.471 1.00 63.59 164 ARG A O 1
ATOM 1297 N N . ARG A 1 165 ? 9.776 -18.154 2.573 1.00 61.81 165 ARG A N 1
ATOM 1298 C CA . ARG A 1 165 ? 9.529 -19.210 3.570 1.00 61.81 165 ARG A CA 1
ATOM 1299 C C . ARG A 1 165 ? 9.939 -20.595 3.064 1.00 61.81 165 ARG A C 1
ATOM 1301 O O . ARG A 1 165 ? 10.547 -21.335 3.813 1.00 61.81 165 ARG A O 1
ATOM 1308 N N . ALA A 1 166 ? 9.712 -20.909 1.788 1.00 49.34 166 ALA A N 1
ATOM 1309 C CA . ALA A 1 166 ? 10.148 -22.164 1.160 1.00 49.34 166 ALA A CA 1
ATOM 1310 C C . ALA A 1 166 ? 11.661 -22.230 0.816 1.00 49.34 166 ALA A C 1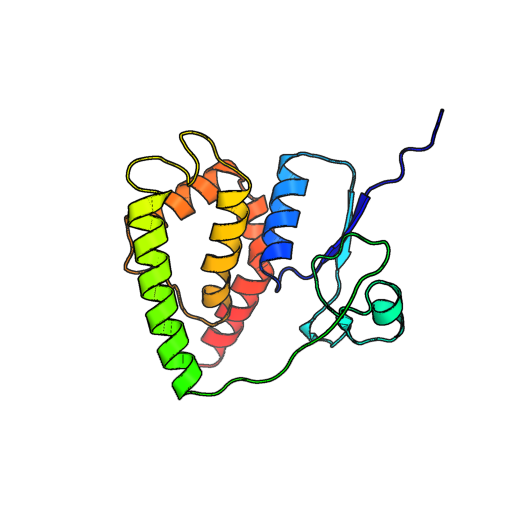
ATOM 1312 O O . ALA A 1 166 ? 12.063 -22.990 -0.066 1.00 49.34 166 ALA A O 1
ATOM 1313 N N . LYS A 1 167 ? 12.495 -21.392 1.448 1.00 43.41 167 LYS A N 1
ATOM 1314 C CA . LYS A 1 167 ? 13.964 -21.347 1.300 1.00 43.41 167 LYS A CA 1
ATOM 1315 C C . LYS A 1 167 ? 14.695 -21.236 2.649 1.00 43.41 167 LYS A C 1
ATOM 1317 O O . LYS A 1 167 ? 15.868 -20.864 2.671 1.00 43.41 167 LYS A O 1
ATOM 1322 N N . LEU A 1 168 ? 13.984 -21.522 3.738 1.00 42.16 168 LEU A N 1
ATOM 1323 C CA . LEU A 1 168 ? 14.446 -21.573 5.124 1.00 42.16 168 LEU A CA 1
ATOM 1324 C C . LEU A 1 168 ? 14.034 -22.927 5.717 1.00 42.16 168 LEU A C 1
ATOM 1326 O O . LEU A 1 168 ? 14.781 -23.401 6.594 1.00 42.16 168 LEU A O 1
#

Radius of gyration: 17.49 Å; Cα contacts (8 Å, |Δi|>4): 203; chains: 1; bounding box: 43×34×48 Å

Foldseek 3Di:
DDDPDAFEKEAALLDLVRLLVLLVCLVVVGRHDYDYQDVVVLSLVDPVNCCQEVQSDDGDRDDYYDHDDDDDDDVRVVVVLVVVVVVVVCQDVPQLPPALERPHVDHDSVLSSVLSVQLNCVLVQDRPCPVPVSVVSSNVVNCVNSDPSNCVSCVNSVVSNVVVVVVD

Mean predicted aligned error: 9.81 Å

Organism: Dissostichus eleginoides (NCBI:txid100907)

InterPro domains:
  IPR004045 Glutathione S-transferase, N-terminal [PF13409] (18-68)
  IPR004046 Glutathione S-transferase, C-terminal [PF00043] (71-144)
  IPR010987 Glutathione S-transferase, C-terminal-like [PS50405] (37-168)
  IPR036249 Thioredoxin-like superfamily [SSF52833] (7-63)
  IPR036282 Glutathione S-transferase, C-terminal domain superfamily [SSF47616] (62-145)
  IPR051369 Glutathione S-transferase Theta [PTHR43917] (62-166)

pLDDT: mean 73.66, std 17.28, range [28.0, 97.81]

Solvent-accessible surface area (backbone atoms only — not comparable to full-atom values): 9500 Å² total; per-residue (Å²): 134,84,81,83,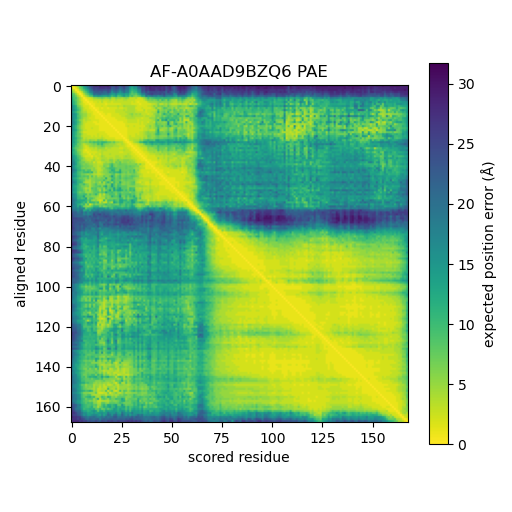78,63,46,60,38,38,29,29,53,83,31,39,64,19,24,22,50,51,37,52,43,62,76,69,66,59,73,62,45,84,42,80,41,53,62,93,77,44,43,34,74,34,70,77,31,34,62,59,22,44,20,46,67,54,52,41,74,66,81,70,58,69,70,81,94,86,93,90,58,68,72,60,48,55,52,51,50,53,54,48,51,55,49,50,50,46,44,44,66,72,45,28,65,88,45,70,24,58,85,35,87,57,88,49,73,66,45,38,44,52,52,29,51,63,48,53,44,37,31,75,64,41,70,84,47,80,89,33,74,66,60,46,53,32,54,51,49,54,38,65,75,57,40,70,46,48,55,66,34,42,43,57,29,53,58,39,20,52,61,50,60,78,73,114